Protein AF-A0A7S2IK84-F1 (afdb_monomer_lite)

Secondary structure (DSSP, 8-state):
--S-SSEEEEEEEEE--SS-EEEEETTTEEEE--BT-EEEE-TTS--EEEE--SS---EEEEEEEE-TT--HHHHHHHHHHHHHHHHHHHHTT--PPTT--HHHHHHHHHHTGGGSHHHHHHHHS---GGG-

Foldseek 3Di:
DDQDQFKKKKKAFCDADPAFWWKDFPPPGIDGHDHGDIDIGRPNGDMDTDHPDPPDDTDIDIDIDGDPPDDPVRLLVVLLVVLVVQLCCCPPVVHHDPPDDPVRVVVCVVVVVSNDSVVSSCPPRPPPPVVD

InterPro domains:
  IPR007803 Aspartyl/asparaginy/proline hydroxylase [PF05118] (10-68)
  IPR027443 Isopenicillin N synthase-like superfamily [G3DSA:2.60.120.330] (3-80)
  IPR051821 Aspartyl/Asparaginyl beta-hydroxylase domain-containing protein [PTHR46332] (10-88)

Radius of gyration: 17.54 Å; chains: 1; bounding box: 42×40×42 Å

Organism: NCBI:txid156173

pLDDT: mean 83.32, std 11.84, range [33.91, 93.81]

Sequence (132 aa):
TYPCSCTRLCAYGVQVPESQCAVVVPGTGERVLRNGEVIILDNTFKHLVYNNDMAEDRFVLMVEIWHPALTEVERHAIATTFAVKDKFTLTTLKKCPWGFSDDELSRAIASKDYKDLDFWRSIAHGLDERRS

Structure (mmCIF, N/CA/C/O backbone):
data_AF-A0A7S2IK84-F1
#
_entry.id   AF-A0A7S2IK84-F1
#
loop_
_atom_site.group_PDB
_atom_site.id
_atom_site.type_symbol
_atom_site.label_atom_id
_atom_site.label_alt_id
_atom_site.label_comp_id
_atom_site.label_asym_id
_atom_site.label_entity_id
_atom_site.label_seq_id
_atom_site.pdbx_PDB_ins_code
_atom_site.Cartn_x
_atom_site.Cartn_y
_atom_site.Cartn_z
_atom_site.occupancy
_atom_site.B_iso_or_equiv
_atom_site.auth_seq_id
_atom_site.auth_comp_id
_atom_site.auth_asym_id
_atom_site.auth_atom_id
_atom_site.pdbx_PDB_model_num
ATOM 1 N N . THR A 1 1 ? 12.376 -2.773 4.089 1.00 49.69 1 THR A N 1
ATOM 2 C CA . THR A 1 1 ? 11.352 -3.794 4.388 1.00 49.69 1 THR A CA 1
ATOM 3 C C . THR A 1 1 ? 10.277 -3.165 5.239 1.00 49.69 1 THR A C 1
ATOM 5 O O . THR A 1 1 ? 10.628 -2.498 6.207 1.00 49.69 1 THR A O 1
ATOM 8 N N . TYR A 1 2 ? 9.009 -3.308 4.853 1.00 55.03 2 TYR A N 1
ATOM 9 C CA . TYR A 1 2 ? 7.874 -2.791 5.624 1.00 55.03 2 TYR A CA 1
ATOM 10 C C . TYR A 1 2 ? 7.513 -3.805 6.728 1.00 55.03 2 TYR A C 1
ATOM 12 O O . TYR A 1 2 ? 7.650 -5.006 6.497 1.00 55.03 2 TYR A O 1
ATOM 20 N N . PRO A 1 3 ? 7.105 -3.377 7.935 1.00 55.09 3 PRO A N 1
ATOM 21 C CA . PRO A 1 3 ? 6.954 -4.292 9.068 1.00 55.09 3 PRO A CA 1
ATOM 22 C C . PRO A 1 3 ? 5.629 -5.078 9.110 1.00 55.09 3 PRO A C 1
ATOM 24 O O . PRO A 1 3 ? 5.408 -5.782 10.091 1.00 55.09 3 PRO A O 1
ATOM 27 N N . CYS A 1 4 ? 4.738 -4.978 8.114 1.00 57.12 4 CYS A N 1
ATOM 28 C CA . CYS A 1 4 ? 3.431 -5.643 8.170 1.00 57.12 4 CYS A CA 1
ATOM 29 C C . CYS A 1 4 ? 3.201 -6.630 7.019 1.00 57.12 4 CYS A C 1
ATOM 31 O O . CYS A 1 4 ? 3.298 -6.251 5.861 1.00 57.12 4 CYS A O 1
ATOM 33 N N . SER A 1 5 ? 2.839 -7.874 7.358 1.00 60.84 5 SER A N 1
ATOM 34 C CA . SER A 1 5 ? 2.527 -8.975 6.427 1.00 60.84 5 SER A CA 1
ATOM 35 C C . SER A 1 5 ? 1.087 -9.066 5.962 1.00 60.84 5 SER A C 1
ATOM 37 O O . SER A 1 5 ? 0.717 -9.980 5.229 1.00 60.84 5 SER A O 1
ATOM 39 N N . CYS A 1 6 ? 0.250 -8.135 6.403 1.00 61.66 6 CYS A N 1
ATOM 40 C CA . CYS A 1 6 ? -1.182 -8.186 6.145 1.00 61.66 6 CYS A CA 1
ATOM 41 C C . CYS A 1 6 ? -1.567 -7.576 4.791 1.00 61.66 6 CYS A C 1
ATOM 43 O O . CYS A 1 6 ? -2.671 -7.819 4.297 1.00 61.66 6 CYS A O 1
ATOM 45 N N . THR A 1 7 ? -0.659 -6.811 4.183 1.00 69.31 7 THR A N 1
ATOM 46 C CA . THR A 1 7 ? -0.831 -6.216 2.861 1.00 69.31 7 THR A CA 1
ATOM 47 C C . THR A 1 7 ? 0.236 -6.729 1.900 1.00 69.31 7 THR A C 1
ATOM 49 O O . THR A 1 7 ? 1.338 -7.111 2.289 1.00 69.31 7 THR A O 1
ATOM 52 N N . ARG A 1 8 ? -0.113 -6.784 0.616 1.00 72.75 8 ARG A N 1
ATOM 53 C CA . ARG A 1 8 ? 0.827 -7.004 -0.484 1.00 72.75 8 ARG A CA 1
ATOM 54 C C . ARG A 1 8 ? 0.962 -5.715 -1.266 1.00 72.75 8 ARG A C 1
ATOM 56 O O . ARG A 1 8 ? -0.016 -4.989 -1.426 1.00 72.75 8 ARG A O 1
ATOM 63 N N . LEU A 1 9 ? 2.156 -5.471 -1.782 1.00 77.38 9 LEU A N 1
ATOM 64 C CA . LEU A 1 9 ? 2.446 -4.317 -2.610 1.00 77.38 9 LEU A CA 1
ATOM 65 C C . LEU A 1 9 ? 2.321 -4.702 -4.086 1.00 77.38 9 LEU A C 1
ATOM 67 O O . LEU A 1 9 ? 3.025 -5.582 -4.583 1.00 77.38 9 LEU A O 1
ATOM 71 N N . CYS A 1 10 ? 1.450 -4.001 -4.793 1.00 79.88 10 CYS A N 1
ATOM 72 C CA . CYS A 1 10 ? 1.374 -3.999 -6.242 1.00 79.88 10 CYS A CA 1
ATOM 73 C C . CYS A 1 10 ? 2.097 -2.758 -6.770 1.00 79.88 10 CYS A C 1
ATOM 75 O O . CYS A 1 10 ? 1.775 -1.637 -6.385 1.00 79.88 10 CYS A O 1
ATOM 77 N N . ALA A 1 11 ? 3.065 -2.961 -7.656 1.00 82.94 11 ALA A N 1
ATOM 78 C CA . ALA A 1 11 ? 3.787 -1.912 -8.359 1.00 82.94 11 ALA A CA 1
ATOM 79 C C . ALA A 1 11 ? 3.392 -1.946 -9.839 1.00 82.94 11 ALA A C 1
ATOM 81 O O . ALA A 1 11 ? 3.721 -2.904 -10.537 1.00 82.94 11 ALA A O 1
ATOM 82 N N . TYR A 1 12 ? 2.685 -0.917 -10.304 1.00 87.88 12 TYR A N 1
ATOM 83 C CA . TYR A 1 12 ? 2.277 -0.758 -11.699 1.00 87.88 12 TYR A CA 1
ATOM 84 C C . TYR A 1 12 ? 3.150 0.280 -12.407 1.00 87.88 12 TYR A C 1
ATOM 86 O O . TYR A 1 12 ? 3.305 1.403 -11.918 1.00 87.88 12 TYR A O 1
ATOM 94 N N . GLY A 1 13 ? 3.722 -0.087 -13.553 1.00 88.69 13 GLY A N 1
ATOM 95 C CA . GLY A 1 13 ? 4.559 0.803 -14.352 1.00 88.69 13 GLY A CA 1
ATOM 96 C C . GLY A 1 13 ? 3.724 1.844 -15.092 1.00 88.69 13 GLY A C 1
ATOM 97 O O . GLY A 1 13 ? 3.091 1.520 -16.095 1.00 88.69 13 GLY A O 1
ATOM 98 N N . VAL A 1 14 ? 3.732 3.091 -14.610 1.00 91.00 14 VAL A N 1
ATOM 99 C CA . VAL A 1 14 ? 3.028 4.213 -15.259 1.00 91.00 14 VAL A CA 1
ATOM 100 C C . VAL A 1 14 ? 3.897 4.809 -16.360 1.00 91.00 14 VAL A C 1
ATOM 102 O O . VAL A 1 14 ? 3.454 4.936 -17.497 1.00 91.00 14 VAL A O 1
ATOM 105 N N . GLN A 1 15 ? 5.135 5.150 -16.005 1.00 91.50 15 GLN A N 1
ATOM 106 C CA . GLN A 1 15 ? 6.163 5.608 -16.929 1.00 91.50 15 GLN A CA 1
ATOM 107 C C . GLN A 1 15 ? 7.507 5.080 -16.430 1.00 91.50 15 GLN A C 1
ATOM 109 O O . GLN A 1 15 ? 8.046 5.532 -15.424 1.00 91.50 15 GLN A O 1
ATOM 114 N N . VAL A 1 16 ? 8.010 4.066 -17.112 1.00 89.81 16 VAL A N 1
ATOM 115 C CA . VAL A 1 16 ? 9.209 3.310 -16.786 1.00 89.81 16 VAL A CA 1
ATOM 116 C C . VAL A 1 16 ? 10.133 3.376 -18.000 1.00 89.81 16 VAL A C 1
ATOM 118 O O . VAL A 1 16 ? 9.665 3.061 -19.100 1.00 89.81 16 VAL A O 1
ATOM 121 N N . PRO A 1 17 ? 11.400 3.782 -17.820 1.00 87.69 17 PRO A N 1
ATOM 122 C CA . PRO A 1 17 ? 12.382 3.797 -18.900 1.00 87.69 17 PRO A CA 1
ATOM 123 C C . PRO A 1 17 ? 12.562 2.411 -19.536 1.00 87.69 17 PRO A C 1
ATOM 125 O O . PRO A 1 17 ? 12.289 1.386 -18.908 1.00 87.69 17 PRO A O 1
ATOM 128 N N . GLU A 1 18 ? 13.043 2.361 -20.783 1.00 79.56 18 GLU A N 1
ATOM 129 C CA . GLU A 1 18 ? 13.359 1.084 -21.451 1.00 79.56 18 GLU A CA 1
ATOM 130 C C . GLU A 1 18 ? 14.543 0.353 -20.801 1.00 79.56 18 GLU A C 1
ATOM 132 O O . GLU A 1 18 ? 14.675 -0.872 -20.918 1.00 79.56 18 GLU A O 1
ATOM 137 N N . SER A 1 19 ? 15.402 1.102 -20.107 1.00 75.88 19 SER A N 1
ATOM 138 C CA . SER A 1 19 ? 16.487 0.557 -19.303 1.00 75.88 19 SER A CA 1
ATOM 139 C C . SER A 1 19 ? 15.952 -0.303 -18.147 1.00 75.88 19 SER A C 1
ATOM 141 O O . SER A 1 19 ? 14.794 -0.227 -17.732 1.00 75.88 19 SER A O 1
ATOM 143 N N . GLN A 1 20 ? 16.791 -1.209 -17.634 1.00 78.38 20 GLN A N 1
ATOM 144 C CA . GLN A 1 20 ? 16.340 -2.194 -16.652 1.00 78.38 20 GLN A CA 1
ATOM 145 C C . GLN A 1 20 ? 15.981 -1.534 -15.312 1.00 78.38 20 GLN A C 1
ATOM 147 O O . GLN A 1 20 ? 16.843 -1.122 -14.536 1.00 78.38 20 GLN A O 1
ATOM 152 N N . CYS A 1 21 ? 14.681 -1.493 -15.032 1.00 89.38 21 CYS A N 1
ATOM 153 C CA . CYS A 1 21 ? 14.098 -1.226 -13.726 1.00 89.38 21 CYS A CA 1
ATOM 154 C C . CYS A 1 21 ? 13.573 -2.534 -13.149 1.00 89.38 21 CYS A C 1
ATOM 156 O O . CYS A 1 21 ? 12.690 -3.140 -13.752 1.00 89.38 21 CYS A O 1
ATOM 158 N N . ALA A 1 22 ? 14.062 -2.974 -11.991 1.00 91.25 22 ALA A N 1
ATOM 159 C CA . ALA A 1 22 ? 13.651 -4.272 -11.467 1.00 91.25 22 ALA A CA 1
ATOM 160 C C . ALA A 1 22 ? 13.509 -4.326 -9.947 1.00 91.25 22 ALA A C 1
ATOM 162 O O . ALA A 1 22 ? 14.065 -3.518 -9.197 1.00 91.25 22 ALA A O 1
ATOM 163 N N . VAL A 1 23 ? 12.748 -5.332 -9.518 1.00 91.62 23 VAL A N 1
ATOM 164 C CA . VAL A 1 23 ? 12.606 -5.771 -8.134 1.00 91.62 23 VAL A CA 1
ATOM 165 C C . VAL A 1 23 ? 13.241 -7.152 -8.002 1.00 91.62 23 VAL A C 1
ATOM 167 O O . VAL A 1 23 ? 12.956 -8.061 -8.782 1.00 91.62 23 VAL A O 1
ATOM 170 N N . VAL A 1 24 ? 14.087 -7.324 -6.992 1.00 92.50 24 VAL A N 1
ATOM 171 C CA . VAL A 1 24 ? 14.762 -8.584 -6.682 1.00 92.50 24 VAL A CA 1
ATOM 172 C C . VAL A 1 24 ? 14.355 -9.032 -5.288 1.00 92.50 24 VAL A C 1
ATOM 174 O O . VAL A 1 24 ? 14.571 -8.314 -4.311 1.00 92.50 24 VAL A O 1
ATOM 177 N N . VAL A 1 25 ? 13.811 -10.243 -5.190 1.00 90.75 25 VAL A N 1
ATOM 178 C CA . VAL A 1 25 ? 13.575 -10.928 -3.915 1.00 90.75 25 VAL A CA 1
ATOM 179 C C . VAL A 1 25 ? 14.532 -12.127 -3.850 1.00 90.75 25 VAL A C 1
ATOM 181 O O . VAL A 1 25 ? 14.562 -12.938 -4.785 1.00 90.75 25 VAL A O 1
ATOM 184 N N . PRO A 1 26 ? 15.363 -12.254 -2.795 1.00 89.50 26 PRO A N 1
ATOM 185 C CA . PRO A 1 26 ? 16.300 -13.363 -2.667 1.00 89.50 26 PRO A CA 1
ATOM 186 C C . PRO A 1 26 ? 15.595 -14.717 -2.801 1.00 89.50 26 PRO A C 1
ATOM 188 O O . PRO A 1 26 ? 14.619 -14.989 -2.108 1.00 89.50 26 PRO A O 1
ATOM 191 N N . GLY A 1 27 ? 16.099 -15.566 -3.699 1.00 89.56 27 GLY A N 1
ATOM 192 C CA . GLY A 1 27 ? 15.560 -16.907 -3.945 1.00 89.56 27 GLY A CA 1
ATOM 193 C C . GLY A 1 27 ? 14.446 -17.004 -4.996 1.00 89.56 27 GLY A C 1
ATOM 194 O O . GLY A 1 27 ? 14.152 -18.113 -5.426 1.00 89.56 27 GLY A O 1
ATOM 195 N N . THR A 1 28 ? 13.864 -15.896 -5.473 1.00 88.25 28 THR A N 1
ATOM 196 C CA . THR A 1 28 ? 12.804 -15.925 -6.513 1.00 88.25 28 THR A CA 1
ATOM 197 C C . THR A 1 28 ? 13.241 -15.348 -7.862 1.00 88.25 28 THR A C 1
ATOM 199 O O . THR A 1 28 ? 12.469 -15.357 -8.829 1.00 88.25 28 THR A O 1
ATOM 202 N N . GLY A 1 29 ? 14.465 -14.820 -7.921 1.00 88.12 29 GLY A N 1
ATOM 203 C CA . GLY A 1 29 ? 15.025 -14.138 -9.083 1.00 88.12 29 GLY A CA 1
ATOM 204 C C . GLY A 1 29 ? 14.541 -12.696 -9.238 1.00 88.12 29 GLY A C 1
ATOM 205 O O . GLY A 1 29 ? 13.816 -12.158 -8.399 1.00 88.12 29 GLY A O 1
ATOM 206 N N . GLU A 1 30 ? 14.968 -12.082 -10.335 1.00 92.00 30 GLU A N 1
ATOM 207 C CA . GLU A 1 30 ? 14.639 -10.708 -10.703 1.00 92.00 3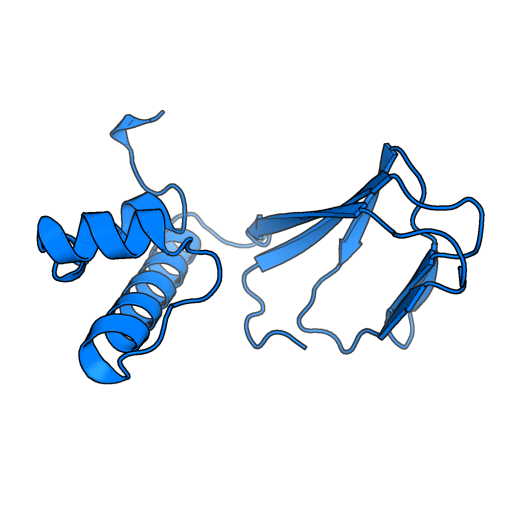0 GLU A CA 1
ATOM 208 C C . GLU A 1 30 ? 13.276 -10.614 -11.409 1.00 92.00 30 GLU A C 1
ATOM 210 O O . GLU A 1 30 ? 12.848 -11.542 -12.106 1.00 92.00 30 GLU A O 1
ATOM 215 N N . ARG A 1 31 ? 12.574 -9.496 -11.210 1.00 92.12 31 ARG A N 1
ATOM 216 C CA . ARG A 1 31 ? 11.361 -9.113 -11.939 1.00 92.12 31 ARG A CA 1
ATOM 217 C C . ARG A 1 31 ? 11.535 -7.701 -12.484 1.00 92.12 31 ARG A C 1
ATOM 219 O O . ARG A 1 31 ? 11.560 -6.745 -11.713 1.00 92.12 31 ARG A O 1
ATOM 226 N N . VAL A 1 32 ? 11.668 -7.591 -13.803 1.00 92.88 32 VAL A N 1
ATOM 227 C CA . VAL A 1 32 ? 11.765 -6.306 -14.506 1.00 92.88 32 VAL A CA 1
ATOM 228 C C . VAL A 1 32 ? 10.373 -5.689 -14.597 1.00 92.88 32 VAL A C 1
ATOM 230 O O . VAL A 1 32 ? 9.427 -6.372 -14.978 1.00 92.88 32 VAL A O 1
ATOM 233 N N . LEU A 1 33 ? 10.251 -4.418 -14.226 1.00 92.06 33 LEU A N 1
ATOM 234 C CA . LEU A 1 33 ? 9.030 -3.634 -14.358 1.00 92.06 33 LEU A CA 1
ATOM 235 C C . LEU A 1 33 ? 9.036 -2.929 -15.714 1.00 92.06 33 LEU A C 1
ATOM 237 O O . LEU A 1 33 ? 10.036 -2.311 -16.078 1.00 92.06 33 LEU A O 1
ATOM 241 N N . ARG A 1 34 ? 7.916 -2.984 -16.434 1.00 92.00 34 ARG A N 1
ATOM 242 C CA . ARG A 1 34 ? 7.717 -2.279 -17.707 1.00 92.00 34 ARG A CA 1
ATOM 243 C C . ARG A 1 34 ? 6.455 -1.425 -17.662 1.00 92.00 34 ARG A C 1
ATOM 245 O O . ARG A 1 34 ? 5.607 -1.597 -16.786 1.00 92.00 34 ARG A O 1
ATOM 252 N N . ASN A 1 35 ? 6.326 -0.515 -18.624 1.00 93.81 35 ASN A N 1
ATOM 253 C CA . ASN A 1 35 ? 5.104 0.267 -18.805 1.00 93.81 35 ASN A CA 1
ATOM 254 C C . ASN A 1 35 ? 3.891 -0.639 -19.009 1.00 93.81 35 ASN A C 1
ATOM 256 O O . ASN A 1 35 ? 3.927 -1.553 -19.829 1.00 93.81 35 ASN A O 1
ATOM 260 N N . GLY A 1 36 ? 2.821 -0.372 -18.262 1.00 93.06 36 GLY A N 1
ATOM 261 C CA . GLY A 1 36 ? 1.590 -1.155 -18.314 1.00 93.06 36 GLY A CA 1
ATOM 262 C C . GLY A 1 36 ? 1.649 -2.503 -17.590 1.00 93.06 36 GLY A C 1
ATOM 263 O O . GLY A 1 36 ? 0.631 -3.190 -17.522 1.00 93.06 36 GLY A O 1
ATOM 264 N N . GLU A 1 37 ? 2.794 -2.894 -17.026 1.00 92.44 37 GLU A N 1
ATOM 265 C CA . GLU A 1 37 ? 2.932 -4.153 -16.291 1.00 92.44 37 GLU A CA 1
ATOM 266 C C . GLU A 1 37 ? 2.776 -3.960 -14.779 1.00 92.44 37 GLU A C 1
ATOM 268 O O . GLU A 1 37 ? 3.053 -2.893 -14.224 1.00 92.44 37 GLU A O 1
ATOM 273 N N . VAL A 1 38 ? 2.343 -5.030 -14.105 1.00 92.12 38 VAL A N 1
ATOM 274 C CA . VAL A 1 38 ? 2.193 -5.089 -12.647 1.00 92.12 38 VAL A CA 1
ATOM 275 C C . VAL A 1 38 ? 3.155 -6.121 -12.074 1.00 92.12 38 VAL A C 1
ATOM 277 O O . VAL A 1 38 ? 3.138 -7.288 -12.465 1.00 92.12 38 VAL A O 1
ATOM 280 N N . ILE A 1 39 ? 3.921 -5.719 -11.063 1.00 91.50 39 ILE A N 1
ATOM 281 C CA . ILE A 1 39 ? 4.624 -6.636 -10.166 1.00 91.50 39 ILE A CA 1
ATOM 282 C C . ILE A 1 39 ? 3.860 -6.688 -8.848 1.00 91.50 39 ILE A C 1
ATOM 284 O O . ILE A 1 39 ? 3.670 -5.668 -8.189 1.00 91.50 39 ILE A O 1
ATOM 288 N N . ILE A 1 40 ? 3.446 -7.886 -8.443 1.00 90.56 40 ILE A N 1
ATOM 289 C CA . ILE A 1 40 ? 2.893 -8.132 -7.111 1.00 90.56 40 ILE A CA 1
ATOM 290 C C . ILE A 1 40 ? 4.005 -8.728 -6.259 1.00 90.56 40 ILE A C 1
ATOM 292 O O . ILE A 1 40 ? 4.545 -9.784 -6.595 1.00 90.56 40 ILE A O 1
ATOM 296 N N . LEU A 1 41 ? 4.334 -8.065 -5.155 1.00 87.38 41 LEU A N 1
ATOM 297 C CA . LEU A 1 41 ? 5.277 -8.573 -4.172 1.00 87.38 41 LEU A CA 1
ATOM 298 C C . LEU A 1 41 ? 4.690 -8.531 -2.763 1.00 87.38 41 LEU A C 1
ATOM 300 O O . LEU A 1 41 ? 3.914 -7.651 -2.394 1.00 87.38 41 LEU A O 1
ATOM 304 N N . ASP A 1 42 ? 5.113 -9.488 -1.954 1.00 87.44 42 ASP A N 1
ATOM 305 C CA . ASP A 1 42 ? 4.977 -9.393 -0.512 1.00 87.44 42 ASP A CA 1
ATOM 306 C C . ASP A 1 42 ? 6.185 -8.603 0.018 1.00 87.44 42 ASP A C 1
ATOM 308 O O . ASP A 1 42 ? 7.335 -9.044 -0.064 1.00 87.44 42 ASP A O 1
ATOM 312 N N . ASN A 1 43 ? 5.927 -7.383 0.495 1.00 82.25 43 ASN A N 1
ATOM 313 C CA . ASN A 1 43 ? 6.958 -6.423 0.894 1.00 82.25 43 ASN A CA 1
ATOM 314 C C . ASN A 1 43 ? 7.537 -6.691 2.300 1.00 82.25 43 ASN A C 1
ATOM 316 O O . ASN A 1 43 ? 8.423 -5.945 2.746 1.00 82.25 43 ASN A O 1
ATOM 320 N N . THR A 1 44 ? 7.087 -7.760 2.970 1.00 84.06 44 THR A N 1
ATOM 321 C CA . THR A 1 44 ? 7.693 -8.276 4.209 1.00 84.06 44 THR A CA 1
ATOM 322 C C . THR A 1 44 ? 8.982 -9.025 3.953 1.00 84.06 44 THR A C 1
ATOM 324 O O . THR A 1 44 ? 9.888 -9.025 4.791 1.00 84.06 44 THR A O 1
ATOM 327 N N . PHE A 1 45 ? 9.096 -9.649 2.781 1.00 87.00 45 PHE A N 1
ATOM 328 C CA . PHE A 1 45 ? 10.332 -10.280 2.376 1.00 87.00 45 PHE A CA 1
ATOM 329 C C . PHE A 1 45 ? 11.362 -9.200 2.072 1.00 87.00 45 PHE A C 1
ATOM 331 O O . PHE A 1 45 ? 11.052 -8.103 1.591 1.00 87.00 45 PHE A O 1
ATOM 338 N N . LYS A 1 46 ? 12.628 -9.513 2.361 1.00 88.00 46 LYS A N 1
ATOM 339 C CA . LYS A 1 46 ? 13.734 -8.660 1.932 1.00 88.00 46 LYS A CA 1
ATOM 340 C C . LYS A 1 46 ? 13.663 -8.529 0.416 1.00 88.00 46 LYS A C 1
ATOM 342 O O . LYS A 1 46 ? 13.607 -9.530 -0.287 1.00 88.00 46 LYS A O 1
ATOM 347 N N . HIS A 1 47 ? 13.670 -7.298 -0.062 1.00 89.31 47 HIS A N 1
ATOM 348 C CA . HIS A 1 47 ? 13.637 -6.995 -1.479 1.00 89.31 47 HIS A CA 1
ATOM 349 C C . HIS A 1 47 ? 14.569 -5.827 -1.765 1.00 89.31 47 HIS A C 1
ATOM 351 O O . HIS A 1 47 ? 14.793 -4.968 -0.907 1.00 89.31 47 HIS A O 1
ATOM 357 N N . LEU A 1 48 ? 15.113 -5.818 -2.973 1.00 90.25 48 LEU A N 1
ATOM 358 C CA . LEU A 1 48 ? 15.908 -4.732 -3.519 1.00 90.25 48 LEU A CA 1
ATOM 359 C C . LEU A 1 48 ? 15.201 -4.212 -4.765 1.00 90.25 48 LEU A C 1
ATOM 361 O O . LEU A 1 48 ? 14.705 -4.994 -5.570 1.00 90.25 48 LEU A O 1
ATOM 365 N N . VAL A 1 49 ? 15.149 -2.895 -4.908 1.00 89.69 49 VAL A N 1
ATOM 366 C CA . VAL A 1 49 ? 14.609 -2.231 -6.092 1.00 89.69 49 VAL A CA 1
ATOM 367 C C . VAL A 1 49 ? 15.709 -1.354 -6.655 1.00 89.69 49 VAL A C 1
ATOM 369 O O . VAL A 1 49 ? 16.334 -0.614 -5.896 1.00 89.69 49 VAL A O 1
ATOM 372 N N . TYR A 1 50 ? 15.934 -1.417 -7.962 1.00 90.62 50 TYR A N 1
ATOM 373 C CA . TYR A 1 50 ? 16.892 -0.545 -8.635 1.00 90.62 50 TYR A CA 1
ATOM 374 C C . TYR A 1 50 ? 16.280 0.105 -9.880 1.00 90.62 50 TYR A C 1
ATOM 376 O O . TYR A 1 50 ? 15.283 -0.371 -10.434 1.00 90.62 50 TYR A O 1
ATOM 384 N N . ASN A 1 51 ? 16.854 1.240 -10.270 1.00 89.44 51 ASN A N 1
ATOM 385 C CA . ASN A 1 51 ? 16.666 1.896 -11.559 1.00 89.44 51 ASN A CA 1
ATOM 386 C C . ASN A 1 51 ? 18.071 2.100 -12.132 1.00 89.44 51 ASN A C 1
ATOM 388 O O . ASN A 1 51 ? 18.879 2.763 -11.486 1.00 89.44 51 ASN A O 1
ATOM 392 N N . ASN A 1 52 ? 18.368 1.483 -13.275 1.00 87.94 52 ASN A N 1
ATOM 393 C CA . ASN A 1 52 ? 19.668 1.633 -13.929 1.00 87.94 52 ASN A CA 1
ATOM 394 C C . ASN A 1 52 ? 19.695 2.793 -14.936 1.00 87.94 52 ASN A C 1
ATOM 396 O O . ASN A 1 52 ? 20.738 3.025 -15.549 1.00 87.9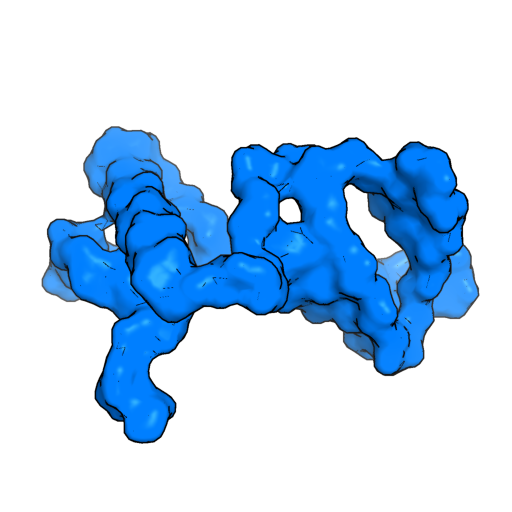4 52 ASN A O 1
ATOM 400 N N . ASP A 1 53 ? 18.584 3.511 -15.115 1.00 85.94 53 ASP A N 1
ATOM 401 C CA . ASP A 1 53 ? 18.571 4.740 -15.896 1.00 85.94 53 ASP A CA 1
ATOM 402 C C . ASP A 1 53 ? 19.201 5.898 -15.121 1.00 85.94 53 ASP A C 1
ATOM 404 O O . ASP A 1 53 ? 18.878 6.134 -13.957 1.00 85.94 53 ASP A O 1
ATOM 408 N N . MET A 1 54 ? 20.088 6.632 -15.787 1.00 81.94 54 MET A N 1
ATOM 409 C CA . MET A 1 54 ? 20.756 7.809 -15.226 1.00 81.94 54 MET A CA 1
ATOM 410 C C . MET A 1 54 ? 20.150 9.124 -15.733 1.00 81.94 54 MET A C 1
ATOM 412 O O . MET A 1 54 ? 20.521 10.185 -15.233 1.00 81.94 54 MET A O 1
ATOM 416 N N . ALA A 1 55 ? 19.277 9.068 -16.742 1.00 86.31 55 ALA A N 1
ATOM 417 C CA . ALA A 1 55 ? 18.711 10.227 -17.423 1.00 86.31 55 ALA A CA 1
ATOM 418 C C . ALA A 1 55 ? 17.195 10.357 -17.219 1.00 86.31 55 ALA A C 1
ATOM 420 O O . ALA A 1 55 ? 16.684 11.476 -17.256 1.00 86.31 55 ALA A O 1
ATOM 421 N N . GLU A 1 56 ? 16.488 9.247 -16.992 1.00 87.38 56 GLU A N 1
ATOM 422 C CA . GLU A 1 56 ? 15.029 9.226 -16.880 1.00 87.38 56 GLU A CA 1
ATOM 423 C C . GLU A 1 56 ? 14.518 8.748 -15.513 1.00 87.38 56 GLU A C 1
ATOM 425 O O . GLU A 1 56 ? 14.967 7.747 -14.942 1.00 87.38 56 GLU A O 1
ATOM 430 N N . ASP A 1 57 ? 13.503 9.453 -15.011 1.00 89.25 57 ASP A N 1
ATOM 431 C CA . ASP A 1 57 ? 12.767 9.055 -13.817 1.00 89.25 57 ASP A CA 1
ATOM 432 C C . ASP A 1 57 ? 11.832 7.874 -14.098 1.00 89.25 57 ASP A C 1
ATOM 434 O O . ASP A 1 57 ? 11.255 7.729 -15.178 1.00 89.25 57 ASP A O 1
ATOM 438 N N . ARG A 1 58 ? 11.613 7.054 -13.064 1.00 89.50 58 ARG A N 1
ATOM 439 C CA . ARG A 1 58 ? 10.610 5.989 -13.079 1.00 89.50 58 ARG A CA 1
ATOM 440 C C . ARG A 1 58 ? 9.415 6.357 -12.211 1.00 89.50 58 ARG A C 1
ATOM 442 O O . ARG A 1 58 ? 9.514 6.378 -10.983 1.00 89.50 58 ARG A O 1
ATOM 449 N N . PHE A 1 59 ? 8.255 6.478 -12.837 1.00 91.50 59 PHE A N 1
ATOM 450 C CA . PHE A 1 59 ? 6.969 6.655 -12.177 1.00 91.50 59 PHE A CA 1
ATOM 451 C C . PHE A 1 59 ? 6.242 5.315 -12.043 1.00 91.50 59 PHE A C 1
ATOM 453 O O . PHE A 1 59 ? 5.917 4.642 -13.026 1.00 91.50 59 PHE A O 1
ATOM 460 N N . VAL A 1 60 ? 5.979 4.929 -10.794 1.00 90.50 60 VAL A N 1
ATOM 461 C CA . VAL A 1 60 ? 5.301 3.680 -10.432 1.00 90.50 60 VAL A CA 1
ATOM 462 C C . VAL A 1 60 ? 4.095 4.009 -9.569 1.00 90.50 60 VAL A C 1
ATOM 464 O O . VAL A 1 60 ? 4.218 4.742 -8.588 1.00 90.50 60 VAL A O 1
ATOM 467 N N . LEU A 1 61 ? 2.946 3.426 -9.896 1.00 89.31 61 LEU A N 1
ATOM 468 C CA . LEU A 1 61 ? 1.795 3.433 -9.006 1.00 89.31 61 LEU A CA 1
ATOM 469 C C . LEU A 1 61 ? 1.937 2.276 -8.015 1.00 89.31 61 LEU A C 1
ATOM 471 O O . LEU A 1 61 ? 1.955 1.108 -8.405 1.00 89.31 61 LEU A O 1
ATOM 475 N N . MET A 1 62 ? 2.046 2.616 -6.735 1.00 87.81 62 MET A N 1
ATOM 476 C CA . MET A 1 62 ? 2.093 1.656 -5.638 1.00 87.81 62 MET A CA 1
ATOM 477 C C . MET A 1 62 ? 0.705 1.519 -5.020 1.00 87.81 62 MET A C 1
ATOM 479 O O . MET A 1 62 ? 0.127 2.506 -4.570 1.00 87.81 62 MET A O 1
ATOM 483 N N . VAL A 1 63 ? 0.185 0.296 -4.985 1.00 85.06 63 VAL A N 1
ATOM 484 C CA . VAL A 1 63 ? -1.104 -0.031 -4.367 1.00 85.06 63 VAL A CA 1
ATOM 485 C C . VAL A 1 63 ? -0.886 -1.124 -3.336 1.00 85.06 63 VAL A C 1
ATOM 487 O O . VAL A 1 63 ? -0.302 -2.160 -3.647 1.00 85.06 63 VAL A O 1
ATOM 490 N N . GLU A 1 64 ? -1.367 -0.910 -2.117 1.00 84.00 64 GLU A N 1
ATOM 491 C CA . GLU A 1 64 ? -1.419 -1.963 -1.108 1.00 84.00 64 GLU A CA 1
ATOM 492 C C . GLU A 1 64 ? -2.774 -2.669 -1.158 1.00 84.00 64 GLU A C 1
ATOM 494 O O . GLU A 1 64 ? -3.825 -2.031 -1.115 1.00 84.00 64 GLU A O 1
ATOM 499 N N . ILE A 1 65 ? -2.749 -3.997 -1.254 1.00 85.62 65 ILE A N 1
ATOM 500 C CA . ILE A 1 65 ? -3.950 -4.837 -1.254 1.00 85.62 65 ILE A CA 1
ATOM 501 C C . ILE A 1 65 ? -3.925 -5.801 -0.073 1.00 85.62 65 ILE A C 1
ATOM 503 O O . ILE A 1 65 ? -2.863 -6.260 0.347 1.00 85.62 65 ILE A O 1
ATOM 507 N N . TRP A 1 66 ? -5.100 -6.150 0.447 1.00 88.06 66 TRP A N 1
ATOM 508 C CA . TRP A 1 66 ? -5.218 -7.156 1.498 1.00 88.06 66 TRP A CA 1
ATOM 509 C C . TRP A 1 66 ? -4.681 -8.512 1.041 1.00 88.06 66 TRP A C 1
ATOM 511 O O . TRP A 1 66 ? -4.927 -8.948 -0.088 1.00 88.06 66 TRP A O 1
ATOM 521 N N . HIS A 1 67 ? -3.985 -9.215 1.935 1.00 89.31 67 HIS A N 1
ATOM 522 C CA . HIS A 1 67 ? -3.635 -10.606 1.686 1.00 89.31 67 HIS A CA 1
ATOM 523 C C . HIS A 1 67 ? -4.929 -11.433 1.491 1.00 89.31 67 HIS A C 1
ATOM 525 O O . HIS A 1 67 ? -5.820 -11.373 2.336 1.00 89.31 67 HIS A O 1
ATOM 531 N N . PRO A 1 68 ? -5.059 -12.233 0.414 1.00 90.19 68 PRO A N 1
ATOM 532 C CA . PRO A 1 68 ? -6.313 -12.890 0.030 1.00 90.19 68 PRO A CA 1
ATOM 533 C C . PRO A 1 68 ? -6.773 -13.966 1.017 1.00 90.19 68 PRO A C 1
ATOM 535 O O . PRO A 1 68 ? -7.923 -14.378 0.974 1.00 90.19 68 PRO A O 1
ATOM 538 N N . ALA A 1 69 ? -5.879 -14.432 1.890 1.00 91.44 69 ALA A N 1
ATOM 539 C CA . ALA A 1 69 ? -6.229 -15.362 2.962 1.00 91.44 69 ALA A CA 1
ATOM 540 C C . ALA A 1 69 ? -6.869 -14.682 4.187 1.00 91.44 69 ALA A C 1
ATOM 542 O O . ALA A 1 69 ? -7.267 -15.387 5.105 1.00 91.44 69 ALA A O 1
ATOM 543 N N . LEU A 1 70 ? -6.941 -13.345 4.228 1.00 90.00 70 LEU A N 1
ATOM 544 C CA . LEU A 1 70 ? -7.558 -12.630 5.342 1.00 90.00 70 LEU A CA 1
ATOM 545 C C . LEU A 1 70 ? -9.079 -12.619 5.206 1.00 90.00 70 LEU A C 1
ATOM 547 O O . LEU A 1 70 ? -9.640 -12.224 4.181 1.00 90.00 70 LEU A O 1
ATOM 551 N N . THR A 1 71 ? -9.744 -12.974 6.294 1.00 92.75 71 THR A N 1
ATOM 552 C CA . THR A 1 71 ? -11.182 -12.801 6.481 1.00 92.75 71 THR A CA 1
ATOM 553 C C . THR A 1 71 ? -11.550 -11.320 6.616 1.00 92.75 71 THR A C 1
ATOM 555 O O . THR A 1 71 ? -10.707 -10.452 6.844 1.00 92.75 71 THR A O 1
ATOM 558 N N . GLU A 1 72 ? -12.835 -10.990 6.485 1.00 88.88 72 GLU A N 1
ATOM 559 C CA . GLU A 1 72 ? -13.330 -9.624 6.726 1.00 88.88 72 GLU A CA 1
ATOM 560 C C . GLU A 1 72 ? -13.066 -9.142 8.153 1.00 88.88 72 GLU A C 1
ATOM 562 O O . GLU A 1 72 ? -12.629 -8.008 8.349 1.00 88.88 72 GLU A O 1
ATOM 567 N N . VAL A 1 73 ? -13.252 -10.021 9.141 1.00 91.44 73 VAL A N 1
ATOM 568 C CA . VAL A 1 73 ? -13.014 -9.703 10.554 1.00 91.44 73 VAL A CA 1
ATOM 569 C C . VAL A 1 73 ? -11.539 -9.384 10.799 1.00 91.44 73 VAL A C 1
ATOM 571 O O . VAL A 1 73 ? -11.224 -8.398 11.465 1.00 91.44 73 VAL A O 1
ATOM 574 N N . GLU A 1 74 ? -10.624 -10.166 10.221 1.00 91.31 74 GLU A N 1
ATOM 575 C CA . GLU A 1 74 ? -9.186 -9.896 10.320 1.00 91.31 74 GLU A CA 1
ATOM 576 C C . GLU A 1 74 ? -8.816 -8.575 9.643 1.00 91.31 74 GLU A C 1
ATOM 578 O O . GLU A 1 74 ? -8.117 -7.759 10.247 1.00 91.31 74 GLU A O 1
ATOM 583 N N . ARG A 1 75 ? -9.334 -8.312 8.434 1.00 88.69 75 ARG A N 1
ATOM 584 C CA . ARG A 1 75 ? -9.128 -7.032 7.734 1.00 88.69 75 ARG A CA 1
ATOM 585 C C . ARG A 1 75 ? -9.582 -5.849 8.590 1.00 88.69 75 ARG A C 1
ATOM 587 O O . ARG A 1 75 ? -8.837 -4.880 8.731 1.00 88.69 75 ARG A O 1
ATOM 594 N N . HIS A 1 76 ? -10.750 -5.948 9.226 1.00 86.62 76 HIS A N 1
ATOM 595 C CA . HIS A 1 76 ? -11.271 -4.905 10.110 1.00 86.62 76 HIS A CA 1
ATOM 596 C C . HIS A 1 76 ? -10.392 -4.693 11.354 1.00 86.62 76 HIS A C 1
ATOM 598 O O . HIS A 1 76 ? -10.080 -3.554 11.718 1.00 86.62 76 HIS A O 1
ATOM 604 N N . ALA A 1 77 ? -9.948 -5.775 11.999 1.00 89.19 77 ALA A N 1
ATOM 605 C CA . ALA A 1 77 ? -9.085 -5.709 13.178 1.00 89.19 77 ALA A CA 1
ATOM 606 C C . ALA A 1 77 ? -7.711 -5.087 12.862 1.00 89.19 77 ALA A C 1
ATOM 608 O O . ALA A 1 77 ? -7.216 -4.230 13.604 1.00 89.19 77 ALA A O 1
ATOM 609 N N . ILE A 1 78 ? -7.109 -5.468 11.732 1.00 87.94 78 ILE A N 1
ATOM 610 C CA . ILE A 1 78 ? -5.815 -4.941 11.282 1.00 87.94 78 ILE A CA 1
ATOM 611 C C . ILE A 1 78 ? -5.938 -3.463 10.901 1.00 87.94 78 ILE A C 1
ATOM 613 O O . ILE A 1 78 ? -5.155 -2.639 11.372 1.00 87.94 78 ILE A O 1
ATOM 617 N N . ALA A 1 79 ? -6.957 -3.097 10.123 1.00 86.00 79 ALA A N 1
ATOM 618 C CA . ALA A 1 79 ? -7.211 -1.706 9.760 1.00 86.00 79 ALA A CA 1
ATOM 619 C C . ALA A 1 79 ? -7.471 -0.820 10.989 1.00 86.00 79 ALA A C 1
ATOM 621 O O . ALA A 1 79 ? -6.990 0.310 11.054 1.00 86.00 79 ALA A O 1
ATOM 622 N N . THR A 1 80 ? -8.161 -1.343 12.007 1.00 88.31 80 THR A N 1
ATOM 623 C CA . THR A 1 80 ? -8.334 -0.641 13.289 1.00 88.31 80 THR A CA 1
ATOM 624 C C . THR A 1 80 ? -6.993 -0.432 13.991 1.00 88.31 80 THR A C 1
ATOM 626 O O . THR A 1 80 ? -6.728 0.646 14.521 1.00 88.31 80 THR A O 1
ATOM 629 N N . THR A 1 81 ? -6.109 -1.430 13.955 1.00 89.25 81 THR A N 1
ATOM 630 C CA . THR A 1 81 ? -4.761 -1.326 14.532 1.00 89.25 81 THR A CA 1
ATOM 631 C C . THR A 1 81 ? -3.942 -0.227 13.847 1.00 89.25 81 THR A C 1
ATOM 633 O O . THR A 1 81 ? -3.307 0.583 14.528 1.00 89.25 81 THR A O 1
ATOM 636 N N . PHE A 1 82 ? -3.993 -0.140 12.517 1.00 86.44 82 PHE A N 1
ATOM 637 C CA . PHE A 1 82 ? -3.341 0.935 11.766 1.00 86.44 82 PHE A CA 1
ATOM 638 C C . PHE A 1 82 ? -3.945 2.311 12.054 1.00 86.44 82 PHE A C 1
ATOM 640 O O . PHE A 1 82 ? -3.200 3.249 12.331 1.00 86.44 82 PHE A O 1
ATOM 647 N N . ALA A 1 83 ? -5.272 2.417 12.125 1.00 88.12 83 ALA A N 1
ATOM 648 C CA . ALA A 1 83 ? -5.952 3.656 12.490 1.00 88.12 83 ALA A CA 1
ATOM 649 C C . ALA A 1 83 ? -5.514 4.171 13.877 1.00 88.12 83 ALA A C 1
ATOM 651 O O . ALA A 1 83 ? -5.227 5.357 14.053 1.00 88.12 83 ALA A O 1
ATOM 652 N N . VAL A 1 84 ? -5.392 3.278 14.867 1.00 91.00 84 VAL A N 1
ATOM 653 C CA . VAL A 1 84 ? -4.882 3.624 16.206 1.00 91.00 84 VAL A CA 1
ATOM 654 C C . VAL A 1 84 ? -3.416 4.063 16.147 1.00 91.00 84 VAL A C 1
ATOM 656 O O . VAL A 1 84 ? -3.051 5.059 16.778 1.00 91.00 84 VAL A O 1
ATOM 659 N N . LYS A 1 85 ? -2.575 3.357 15.383 1.00 90.06 85 LYS A N 1
ATOM 660 C CA . LYS A 1 85 ? -1.159 3.706 15.184 1.00 90.06 85 LYS A CA 1
ATOM 661 C C . LYS A 1 85 ? -1.008 5.101 14.572 1.00 90.06 85 LYS A C 1
ATOM 663 O O . LYS A 1 85 ? -0.186 5.888 15.049 1.00 90.06 85 LYS A O 1
ATOM 668 N N . ASP A 1 86 ? -1.780 5.428 13.543 1.00 88.38 86 ASP A N 1
ATOM 669 C CA . ASP A 1 86 ? -1.677 6.710 12.840 1.00 88.38 86 ASP A CA 1
ATOM 670 C C . ASP A 1 86 ? -2.195 7.859 13.707 1.00 88.38 86 ASP A C 1
ATOM 672 O O . ASP A 1 86 ? -1.514 8.879 13.860 1.00 88.38 86 ASP A O 1
ATOM 676 N N . LYS A 1 87 ? -3.299 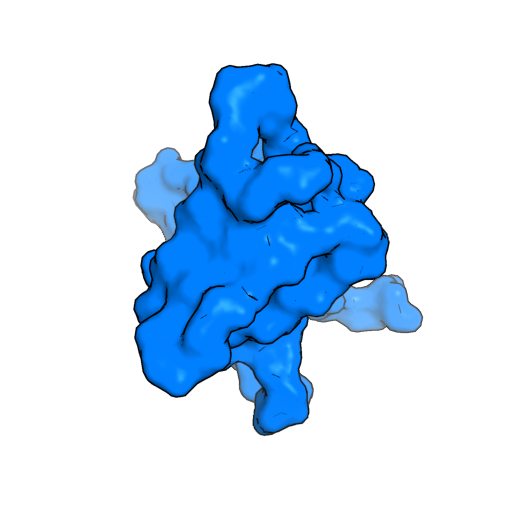7.636 14.430 1.00 90.25 87 LYS A N 1
ATOM 677 C CA . LYS A 1 87 ? -3.761 8.548 15.481 1.00 90.25 87 LYS A CA 1
ATOM 678 C C . LYS A 1 87 ? -2.680 8.813 16.520 1.00 90.25 87 LYS A C 1
ATOM 680 O O . LYS A 1 87 ? -2.427 9.968 16.864 1.00 90.25 87 LYS A O 1
ATOM 685 N N . PHE A 1 88 ? -2.037 7.773 17.044 1.00 91.88 88 PHE A N 1
ATOM 686 C CA . PHE A 1 88 ? -0.962 7.917 18.027 1.00 91.88 88 PHE A CA 1
ATOM 687 C C . PHE A 1 88 ? 0.238 8.679 17.446 1.00 91.88 88 PHE A C 1
ATOM 689 O O . PHE A 1 88 ? 0.795 9.568 18.095 1.00 91.88 88 PHE A O 1
ATOM 696 N N . THR A 1 89 ? 0.596 8.385 16.195 1.00 90.25 89 THR A N 1
ATOM 697 C CA . THR A 1 89 ? 1.682 9.050 15.464 1.00 90.25 89 THR A CA 1
ATOM 698 C C . THR A 1 89 ? 1.441 10.556 15.375 1.00 90.25 89 THR A C 1
ATOM 700 O O . THR A 1 89 ? 2.325 11.343 15.726 1.00 90.25 89 THR A O 1
ATOM 703 N N . LEU A 1 90 ? 0.226 10.973 15.016 1.00 89.19 90 LEU A N 1
ATOM 704 C CA . LEU A 1 90 ? -0.104 12.392 14.950 1.00 89.19 90 LEU A CA 1
ATOM 705 C C . LEU A 1 90 ? -0.253 13.024 16.339 1.00 89.19 90 LEU A C 1
ATOM 707 O O . LEU A 1 90 ? 0.319 14.075 16.630 1.00 89.19 90 LEU A O 1
ATOM 711 N N . THR A 1 91 ? -1.043 12.408 17.217 1.00 90.12 91 THR A N 1
ATOM 712 C CA . THR A 1 91 ? -1.484 13.053 18.464 1.00 90.12 91 THR A CA 1
ATOM 713 C C . THR A 1 91 ? -0.431 13.035 19.559 1.00 90.12 91 THR A C 1
ATOM 715 O O . THR A 1 91 ? -0.284 14.040 20.264 1.00 90.12 91 THR A O 1
ATOM 718 N N . THR A 1 92 ? 0.317 11.941 19.675 1.00 92.69 92 THR A N 1
ATOM 719 C CA . THR A 1 92 ? 1.320 11.736 20.721 1.00 92.69 92 THR A CA 1
ATOM 720 C C . THR A 1 92 ? 2.718 12.020 20.200 1.00 92.69 92 THR A C 1
ATOM 722 O O . THR A 1 92 ? 3.433 12.809 20.811 1.00 92.69 92 THR A O 1
ATOM 725 N N . LEU A 1 93 ? 3.104 11.435 19.060 1.00 92.06 93 LEU A N 1
ATOM 726 C CA . LEU A 1 93 ? 4.462 11.609 18.526 1.00 92.06 93 LEU A CA 1
ATOM 727 C C . LEU A 1 93 ? 4.659 12.928 17.772 1.00 92.06 93 LEU A C 1
ATOM 729 O O . LEU A 1 93 ? 5.802 13.274 17.484 1.00 92.06 93 LEU A O 1
ATOM 733 N N . LYS A 1 94 ? 3.577 13.657 17.463 1.00 89.31 94 LYS A N 1
ATOM 734 C CA . LYS A 1 94 ? 3.602 14.914 16.692 1.00 89.31 94 LYS A CA 1
ATOM 735 C C . LYS A 1 94 ? 4.295 14.756 15.334 1.00 89.31 94 LYS A C 1
ATOM 737 O O . LYS A 1 94 ? 5.004 15.650 14.883 1.00 89.31 94 LYS A O 1
ATOM 742 N N . LYS A 1 95 ? 4.100 13.602 14.692 1.00 88.75 95 LYS A N 1
ATOM 743 C CA . LYS A 1 95 ? 4.636 13.283 13.363 1.00 88.75 95 LYS A CA 1
ATOM 744 C C . LYS A 1 95 ? 3.499 13.107 12.364 1.00 88.75 95 LYS A C 1
ATOM 746 O O . LYS A 1 95 ? 2.416 12.670 12.743 1.00 88.75 95 LYS A O 1
ATOM 751 N N . CYS A 1 96 ? 3.763 13.409 11.095 1.00 84.81 96 CYS A N 1
ATOM 752 C CA . CYS A 1 96 ? 2.839 13.085 10.013 1.00 84.81 96 CYS A CA 1
ATOM 753 C C . CYS A 1 96 ? 2.819 11.558 9.804 1.00 84.81 96 CYS A C 1
ATOM 755 O O . CYS A 1 96 ? 3.891 10.967 9.619 1.00 84.81 96 CYS A O 1
ATOM 757 N N . PRO A 1 97 ? 1.652 10.893 9.890 1.00 85.50 97 PRO A N 1
ATOM 758 C CA . PRO A 1 97 ? 1.523 9.501 9.486 1.00 85.50 97 PRO A CA 1
ATOM 759 C C . PRO A 1 97 ? 1.835 9.341 7.998 1.00 85.50 97 PRO A C 1
ATOM 761 O O . PRO A 1 97 ? 1.650 10.254 7.198 1.00 85.50 97 PRO A O 1
ATOM 764 N N . TRP A 1 98 ? 2.331 8.168 7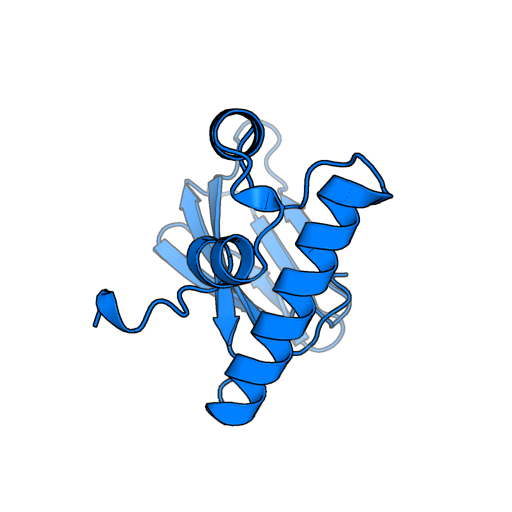.623 1.00 77.81 98 TRP A N 1
ATOM 765 C CA . TRP A 1 98 ? 2.692 7.907 6.235 1.00 77.81 98 TRP A CA 1
ATOM 766 C C . TRP A 1 98 ? 1.442 7.882 5.341 1.00 77.81 98 TRP A C 1
ATOM 768 O O . TRP A 1 98 ? 0.420 7.337 5.745 1.00 77.81 98 TRP A O 1
ATOM 778 N N . GLY A 1 99 ? 1.538 8.446 4.134 1.00 76.44 99 GLY A N 1
ATOM 779 C CA . GLY A 1 99 ? 0.458 8.415 3.139 1.00 76.44 99 GLY A CA 1
ATOM 780 C C . GLY A 1 99 ? -0.575 9.542 3.232 1.00 76.44 99 GLY A C 1
ATOM 781 O O . GLY A 1 99 ? -1.496 9.555 2.425 1.00 76.44 99 GLY A O 1
ATOM 782 N N . PHE A 1 100 ? -0.421 10.496 4.155 1.00 79.50 100 PHE A N 1
ATOM 783 C CA . PHE A 1 100 ? -1.279 11.681 4.224 1.00 79.50 100 PHE A CA 1
ATOM 784 C C . PHE A 1 100 ? -0.573 12.918 3.665 1.00 79.50 100 PHE A C 1
ATOM 786 O O . PHE A 1 100 ? 0.614 13.133 3.919 1.00 79.50 100 PHE A O 1
ATOM 793 N N . SER A 1 101 ? -1.317 13.753 2.941 1.00 80.38 101 SER A N 1
ATOM 794 C CA . SER A 1 101 ? -0.849 15.076 2.520 1.00 80.38 101 SER A CA 1
ATOM 795 C C . SER A 1 101 ? -0.927 16.101 3.657 1.00 80.38 101 SER A C 1
ATOM 797 O O . SER A 1 101 ? -1.763 15.999 4.563 1.00 80.38 101 SER A O 1
ATOM 799 N N . ASP A 1 102 ? -0.093 17.141 3.575 1.00 82.69 102 ASP A N 1
ATOM 800 C CA . ASP A 1 102 ? -0.117 18.256 4.528 1.00 82.69 102 ASP A CA 1
ATOM 801 C C . ASP A 1 102 ? -1.490 18.952 4.562 1.00 82.69 102 ASP A C 1
ATOM 803 O O . ASP A 1 102 ? -1.951 19.361 5.630 1.00 82.69 102 ASP A O 1
ATOM 807 N N . ASP A 1 103 ? -2.189 19.020 3.426 1.00 84.56 103 ASP A N 1
ATOM 808 C CA . ASP A 1 103 ? -3.524 19.618 3.314 1.00 84.56 103 ASP A CA 1
ATOM 809 C C . ASP A 1 103 ? -4.610 18.782 4.007 1.00 84.56 103 ASP A C 1
ATOM 811 O O . ASP A 1 103 ? -5.526 19.324 4.636 1.00 84.56 103 ASP A O 1
ATOM 815 N N . GLU A 1 104 ? -4.548 17.451 3.906 1.00 81.38 104 GLU A N 1
ATOM 816 C CA . GLU A 1 104 ? -5.458 16.549 4.623 1.00 81.38 104 GLU A CA 1
ATOM 817 C C . GLU A 1 104 ? -5.262 16.657 6.132 1.00 81.38 104 GLU A C 1
ATOM 819 O O . GLU A 1 104 ? -6.240 16.828 6.867 1.00 81.38 104 GLU A O 1
ATOM 824 N N . LEU A 1 105 ? -4.008 16.636 6.594 1.00 83.25 105 LEU A N 1
ATOM 825 C CA . LEU A 1 105 ? -3.701 16.800 8.013 1.00 83.25 105 LEU A CA 1
ATOM 826 C C . LEU A 1 105 ? -4.113 18.178 8.526 1.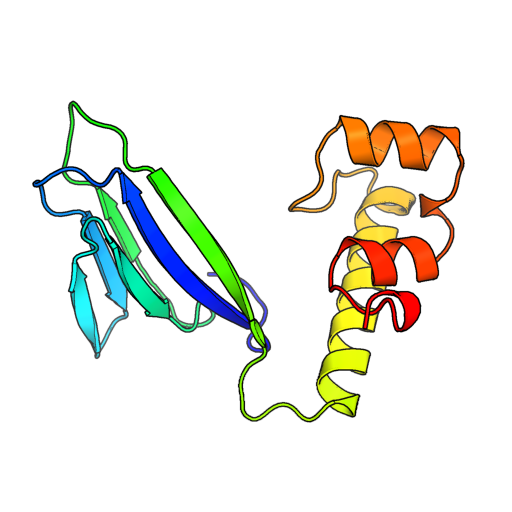00 83.25 105 LEU A C 1
ATOM 828 O O . LEU A 1 105 ? -4.709 18.274 9.597 1.00 83.25 105 LEU A O 1
ATOM 832 N N . SER A 1 106 ? -3.835 19.239 7.770 1.00 86.25 106 SER A N 1
ATOM 833 C CA . SER A 1 106 ? -4.169 20.610 8.164 1.00 86.25 106 SER A CA 1
ATOM 834 C C . SER A 1 106 ? -5.675 20.796 8.326 1.00 86.25 106 SER A C 1
ATOM 836 O O . SER A 1 106 ? -6.124 21.352 9.333 1.00 86.25 106 SER A O 1
ATOM 838 N N . ARG A 1 107 ? -6.474 20.263 7.391 1.00 85.88 107 ARG A N 1
ATOM 839 C CA . ARG A 1 107 ? -7.942 20.265 7.498 1.00 85.88 107 ARG A CA 1
ATOM 840 C C . ARG A 1 107 ? -8.420 19.493 8.722 1.00 85.88 107 ARG A C 1
ATOM 842 O O . ARG A 1 107 ? -9.218 20.027 9.489 1.00 85.88 107 ARG A O 1
ATOM 849 N N . ALA A 1 108 ? -7.887 18.292 8.944 1.00 85.56 108 ALA A N 1
ATOM 850 C CA . ALA A 1 108 ? -8.251 17.469 10.093 1.00 85.56 108 ALA A CA 1
ATOM 851 C C . ALA A 1 108 ? -7.889 18.136 11.429 1.00 85.56 108 ALA A C 1
ATOM 853 O O . ALA A 1 108 ? -8.644 18.047 12.396 1.00 85.56 108 ALA A O 1
ATOM 854 N N . ILE A 1 109 ? -6.749 18.833 11.501 1.00 86.56 109 ILE A N 1
ATOM 855 C CA . ILE A 1 109 ? -6.321 19.586 12.688 1.00 86.56 109 ILE A CA 1
ATOM 856 C C . ILE A 1 109 ? -7.268 20.757 12.959 1.00 86.56 109 ILE A C 1
ATOM 858 O O . ILE A 1 109 ? -7.651 20.961 14.116 1.00 86.56 109 ILE A O 1
ATOM 862 N N . ALA A 1 110 ? -7.667 21.494 11.918 1.00 89.50 110 ALA A N 1
ATOM 863 C CA . ALA A 1 110 ? -8.593 22.618 12.030 1.00 89.50 110 ALA A CA 1
ATOM 864 C C . ALA A 1 110 ? -9.990 22.179 12.503 1.00 89.50 110 ALA A C 1
ATOM 866 O O . ALA A 1 110 ? -10.547 22.803 13.409 1.00 89.50 110 ALA A O 1
ATOM 867 N N . SER A 1 111 ? -10.531 21.087 11.951 1.00 89.69 111 SER A N 1
ATOM 868 C CA . SER A 1 111 ? -11.827 20.523 12.365 1.00 89.69 111 SER A CA 1
ATOM 869 C C . SER A 1 111 ? -11.770 19.773 13.701 1.00 89.69 111 SER A C 1
ATOM 871 O O . SER A 1 111 ? -12.782 19.654 14.385 1.00 89.69 111 SER A O 1
ATOM 873 N N . LYS A 1 112 ? -10.571 19.336 14.115 1.00 88.94 112 LYS A N 1
ATOM 874 C CA . LYS A 1 112 ? -10.296 18.429 15.247 1.00 88.94 112 LYS A CA 1
ATOM 875 C C . LYS A 1 112 ? -10.754 16.981 15.026 1.00 88.94 112 LYS A C 1
ATOM 877 O O . LYS A 1 112 ? -10.674 16.198 15.977 1.00 88.94 112 LYS A O 1
ATOM 882 N N . ASP A 1 113 ? -11.128 16.598 13.805 1.00 88.00 113 ASP A N 1
ATOM 883 C CA . ASP A 1 113 ? -11.590 15.238 13.476 1.00 88.00 113 ASP A CA 1
ATOM 884 C C . ASP A 1 113 ? -10.517 14.177 13.735 1.00 88.00 113 ASP A C 1
ATOM 886 O O . ASP A 1 113 ? -10.830 13.056 14.119 1.00 88.00 113 ASP A O 1
ATOM 890 N N . TYR A 1 114 ? -9.233 14.545 13.645 1.00 85.75 114 TYR A N 1
ATOM 891 C CA . TYR A 1 114 ? -8.106 13.647 13.928 1.00 85.75 114 TYR A CA 1
ATOM 892 C C . TYR A 1 114 ? -8.123 13.036 15.345 1.00 85.75 114 TYR A C 1
ATOM 894 O O . TYR A 1 114 ? -7.366 12.106 15.644 1.00 85.75 114 TYR A O 1
ATOM 902 N N . LYS A 1 115 ? -8.930 13.577 16.266 1.00 86.19 115 LYS A N 1
ATOM 903 C CA . LYS A 1 115 ? -9.113 13.013 17.608 1.00 86.19 115 LYS A CA 1
ATOM 904 C C . LYS A 1 115 ? -10.051 11.811 17.618 1.00 86.19 115 LYS A C 1
ATOM 906 O O . LYS A 1 115 ? -9.965 11.015 18.555 1.00 86.19 115 LYS A O 1
ATOM 911 N N . ASP A 1 116 ? -10.913 11.671 16.623 1.00 88.44 116 ASP A N 1
ATOM 912 C CA . ASP A 1 116 ? -11.823 10.544 16.475 1.00 88.44 116 ASP A CA 1
ATOM 913 C C . ASP A 1 116 ? -11.101 9.368 15.806 1.00 88.44 116 ASP A C 1
ATOM 915 O O . ASP A 1 116 ? -10.304 9.559 14.893 1.00 88.44 116 ASP A O 1
ATOM 919 N N . LEU A 1 117 ? -11.338 8.144 16.278 1.00 84.38 117 LEU A N 1
ATOM 920 C CA . LEU A 1 117 ? -10.817 6.950 15.615 1.00 84.38 117 LEU A CA 1
ATOM 921 C C . LEU A 1 117 ? -11.535 6.685 14.281 1.00 84.38 117 LEU A C 1
ATOM 923 O O . LEU A 1 117 ? -10.913 6.151 13.364 1.00 84.38 117 LEU A O 1
ATOM 927 N N . ASP A 1 118 ? -12.797 7.094 14.143 1.00 83.00 118 ASP A N 1
ATOM 928 C CA . ASP A 1 118 ? -13.574 6.931 12.908 1.00 83.00 118 ASP A CA 1
ATOM 929 C C . ASP A 1 118 ? -13.014 7.709 11.725 1.00 83.00 118 ASP A C 1
ATOM 931 O O . ASP A 1 118 ? -12.987 7.206 10.598 1.00 83.00 118 ASP A O 1
ATOM 935 N N . PHE A 1 119 ? -12.461 8.891 11.991 1.00 84.50 119 PH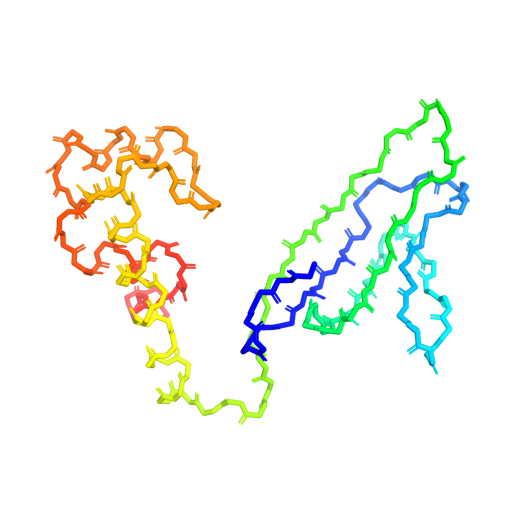E A N 1
ATOM 936 C CA . PHE A 1 119 ? -11.678 9.629 11.010 1.00 84.50 119 PHE A CA 1
ATOM 937 C C . PHE A 1 119 ? -10.558 8.745 10.438 1.00 84.50 119 PHE A C 1
ATOM 939 O O . PHE A 1 119 ? -10.514 8.491 9.239 1.00 84.50 119 PHE A O 1
ATOM 946 N N . TRP A 1 120 ? -9.711 8.164 11.288 1.00 83.94 120 TRP A N 1
ATOM 947 C CA . TRP A 1 120 ? -8.588 7.339 10.828 1.00 83.94 120 TRP A CA 1
ATOM 948 C C . TRP A 1 120 ? -9.029 6.063 10.103 1.00 83.94 120 TRP A C 1
ATOM 950 O O . TRP A 1 120 ? -8.393 5.664 9.129 1.00 83.94 120 TRP A O 1
ATOM 960 N N . ARG A 1 121 ? -10.139 5.445 10.528 1.00 79.44 121 ARG A N 1
ATOM 961 C CA . ARG A 1 121 ? -10.710 4.265 9.855 1.00 79.44 121 ARG A CA 1
ATOM 962 C C . ARG A 1 121 ? -11.219 4.581 8.446 1.00 79.44 121 ARG A C 1
ATOM 964 O O . ARG A 1 121 ? -11.013 3.780 7.533 1.00 79.44 121 ARG A O 1
ATOM 971 N N . SER A 1 122 ? -11.864 5.734 8.270 1.00 74.81 122 SER A N 1
ATOM 972 C CA . SER A 1 122 ? -12.477 6.127 6.995 1.00 74.81 122 SER A CA 1
ATOM 973 C C . SER A 1 122 ? -11.462 6.582 5.944 1.00 74.81 122 SER A C 1
ATOM 975 O O . SER A 1 122 ? -11.634 6.265 4.768 1.00 74.81 122 SER A O 1
ATOM 977 N N . ILE A 1 123 ? -10.394 7.279 6.349 1.00 70.56 123 ILE A N 1
ATOM 978 C CA . ILE A 1 123 ? -9.433 7.860 5.397 1.00 70.56 123 ILE A CA 1
ATOM 979 C C . ILE A 1 123 ? -8.349 6.862 4.970 1.00 70.56 123 ILE A C 1
ATOM 981 O O . ILE A 1 123 ? -7.972 6.846 3.803 1.00 70.56 123 ILE A O 1
ATOM 985 N N . ALA A 1 124 ? -7.868 5.999 5.873 1.00 64.38 124 ALA A N 1
ATOM 986 C CA . ALA A 1 124 ? -6.683 5.179 5.598 1.00 64.38 124 ALA A CA 1
ATOM 987 C C . ALA A 1 124 ? -6.976 3.852 4.874 1.00 64.38 124 ALA A C 1
ATOM 989 O O . ALA A 1 124 ? -6.148 3.377 4.097 1.00 64.38 124 ALA A O 1
ATOM 990 N N . HIS A 1 125 ? -8.132 3.224 5.125 1.00 65.38 125 HIS A N 1
ATOM 991 C CA . HIS A 1 125 ? -8.362 1.825 4.722 1.00 65.38 125 HIS A CA 1
ATOM 992 C C . HIS A 1 125 ? -9.733 1.551 4.092 1.00 65.38 125 HIS A C 1
ATOM 994 O O . HIS A 1 125 ? -10.113 0.391 3.944 1.00 65.38 125 HIS A O 1
ATOM 1000 N N . GLY A 1 126 ? -10.471 2.599 3.707 1.00 56.84 126 GLY A N 1
ATOM 1001 C CA . GLY A 1 126 ? -11.712 2.461 2.937 1.00 56.84 126 GLY A CA 1
ATOM 1002 C C . GLY A 1 126 ? -12.836 1.719 3.666 1.00 56.84 126 GLY A C 1
ATOM 1003 O O . GLY A 1 126 ? -13.691 1.135 3.012 1.00 56.84 126 GLY A O 1
ATOM 1004 N N . LEU A 1 127 ? -12.846 1.735 5.002 1.00 56.28 127 LEU A N 1
ATOM 1005 C CA . LEU A 1 127 ? -13.844 1.044 5.829 1.00 56.28 127 LEU A CA 1
ATOM 1006 C C . LEU A 1 127 ? -15.177 1.806 5.976 1.00 56.28 127 LEU A C 1
ATOM 1008 O O . LEU A 1 127 ? -15.956 1.494 6.872 1.00 56.28 127 LEU A O 1
ATOM 1012 N N . ASP A 1 128 ? -15.441 2.826 5.154 1.00 52.56 128 ASP A N 1
ATOM 1013 C CA . ASP A 1 128 ? -16.731 3.522 5.200 1.00 52.56 128 ASP A CA 1
ATOM 1014 C C . ASP A 1 128 ? -17.790 2.702 4.451 1.00 52.56 128 ASP A C 1
ATOM 1016 O O . ASP A 1 128 ? -17.868 2.743 3.222 1.00 52.56 128 ASP A O 1
ATOM 1020 N N . GLU A 1 129 ? -18.626 1.981 5.201 1.00 50.59 129 GLU A N 1
ATOM 1021 C CA . GLU A 1 129 ? -19.779 1.220 4.690 1.00 50.59 129 GLU A CA 1
ATOM 1022 C C . GLU A 1 129 ? -20.792 2.099 3.927 1.00 50.59 129 GLU A C 1
ATOM 1024 O O . GLU A 1 129 ? -21.642 1.588 3.208 1.00 50.59 129 GLU A O 1
ATOM 1029 N N . ARG A 1 130 ? -20.705 3.435 4.021 1.00 46.25 130 ARG A N 1
ATOM 1030 C CA . ARG A 1 130 ? -21.561 4.366 3.259 1.00 46.25 130 ARG A CA 1
ATOM 1031 C C . ARG A 1 130 ? -21.089 4.608 1.821 1.00 46.25 130 ARG A C 1
ATOM 1033 O O . ARG A 1 130 ? -21.721 5.387 1.109 1.00 46.25 130 ARG A O 1
ATOM 1040 N N . ARG A 1 131 ? -19.964 4.016 1.401 1.00 41.69 131 ARG A N 1
ATOM 1041 C CA . ARG A 1 131 ? -19.405 4.136 0.039 1.00 41.69 131 ARG A CA 1
ATOM 1042 C C . ARG A 1 131 ? -19.611 2.894 -0.842 1.00 41.69 131 ARG A C 1
ATOM 1044 O O . ARG A 1 131 ? -19.126 2.907 -1.973 1.00 41.69 131 ARG A O 1
ATOM 1051 N N . SER A 1 132 ? -20.310 1.866 -0.354 1.00 33.91 132 SER A N 1
ATOM 1052 C CA . SER A 1 132 ? -20.722 0.681 -1.128 1.00 33.91 132 SER A CA 1
ATOM 1053 C C . SER A 1 132 ? -22.126 0.805 -1.698 1.00 33.91 132 SER A C 1
ATOM 1055 O O . SER A 1 132 ? -23.013 1.231 -0.925 1.00 33.91 132 SER A O 1
#